Protein AF-A0A9X9F133-F1 (afdb_monomer_lite)

Structure (mmCIF, N/CA/C/O backbone):
data_AF-A0A9X9F133-F1
#
_entry.id   AF-A0A9X9F133-F1
#
loop_
_atom_site.group_PDB
_atom_site.id
_atom_site.type_symbol
_atom_site.label_atom_id
_atom_site.label_alt_id
_atom_site.label_comp_id
_atom_site.label_asym_id
_atom_site.label_entity_id
_atom_site.label_seq_id
_atom_site.pdbx_PDB_ins_code
_atom_site.Cartn_x
_atom_site.Cartn_y
_atom_site.Cartn_z
_atom_site.occupancy
_atom_site.B_iso_or_equiv
_atom_site.auth_seq_id
_atom_site.auth_comp_id
_atom_site.auth_asym_id
_atom_site.auth_atom_id
_atom_site.pdbx_PDB_model_num
ATOM 1 N N . MET A 1 1 ? -6.936 14.170 -11.191 1.00 49.22 1 MET A N 1
ATOM 2 C CA . MET A 1 1 ? -6.809 13.110 -10.171 1.00 49.22 1 MET A CA 1
ATOM 3 C C . MET A 1 1 ? -5.410 13.232 -9.615 1.00 49.22 1 MET A C 1
ATOM 5 O O . MET A 1 1 ? -4.488 13.344 -10.408 1.00 49.22 1 MET A O 1
ATOM 9 N N . GLU A 1 2 ? -5.257 13.347 -8.303 1.00 53.06 2 GLU A N 1
ATOM 10 C CA . GLU A 1 2 ? -3.934 13.490 -7.696 1.00 53.06 2 GLU A CA 1
ATOM 11 C C . GLU A 1 2 ? -3.315 12.091 -7.585 1.00 53.06 2 GLU A C 1
ATOM 13 O O . GLU A 1 2 ? -3.682 11.306 -6.717 1.00 53.06 2 GLU A O 1
ATOM 18 N N . GLU A 1 3 ? -2.459 11.732 -8.541 1.00 61.66 3 GLU A N 1
ATOM 19 C CA . GLU A 1 3 ? -1.747 10.454 -8.537 1.00 61.66 3 GLU A CA 1
ATOM 20 C C . GLU A 1 3 ? -0.572 10.549 -7.560 1.00 61.66 3 GLU A C 1
ATOM 22 O O . GLU A 1 3 ? 0.480 11.104 -7.887 1.00 61.66 3 GLU A O 1
ATOM 27 N N . ARG A 1 4 ? -0.737 10.025 -6.341 1.00 76.56 4 ARG A N 1
ATOM 28 C CA . ARG A 1 4 ? 0.368 9.938 -5.381 1.00 76.56 4 ARG A CA 1
ATOM 29 C C . ARG A 1 4 ? 1.240 8.740 -5.735 1.00 76.56 4 ARG A C 1
ATOM 31 O O . ARG A 1 4 ? 0.869 7.591 -5.509 1.00 76.56 4 ARG A O 1
ATOM 38 N N . LYS A 1 5 ? 2.384 9.024 -6.358 1.00 85.62 5 LYS A N 1
ATOM 39 C CA . LYS A 1 5 ? 3.434 8.040 -6.634 1.00 85.62 5 LYS A CA 1
ATOM 40 C C . LYS A 1 5 ? 4.440 8.062 -5.490 1.00 85.62 5 LYS A C 1
ATOM 42 O O . LYS A 1 5 ? 4.915 9.129 -5.110 1.00 85.62 5 LYS A O 1
ATOM 47 N N . ALA A 1 6 ? 4.771 6.890 -4.972 1.00 84.12 6 ALA A N 1
ATOM 48 C CA . ALA A 1 6 ? 5.747 6.693 -3.914 1.00 84.12 6 ALA A CA 1
ATOM 49 C C . ALA A 1 6 ? 6.801 5.679 -4.369 1.00 84.12 6 ALA A C 1
ATOM 51 O O . ALA A 1 6 ? 6.485 4.722 -5.074 1.00 84.12 6 ALA A O 1
ATOM 52 N N . LEU A 1 7 ? 8.050 5.879 -3.954 1.00 86.62 7 LEU A N 1
ATOM 53 C CA . LEU A 1 7 ? 9.081 4.849 -4.052 1.00 86.62 7 LEU A CA 1
ATOM 54 C C . LEU A 1 7 ? 9.015 3.992 -2.788 1.00 86.62 7 LEU A C 1
ATOM 56 O O . LEU A 1 7 ? 9.090 4.513 -1.674 1.00 86.62 7 LEU A O 1
ATOM 60 N N . VAL A 1 8 ? 8.835 2.687 -2.961 1.00 86.75 8 VAL A N 1
ATOM 61 C CA . VAL A 1 8 ? 8.786 1.711 -1.871 1.00 86.75 8 VAL A CA 1
ATOM 62 C C . VAL A 1 8 ? 9.941 0.741 -2.053 1.00 86.75 8 VAL A C 1
ATOM 64 O O . VAL A 1 8 ? 10.224 0.314 -3.164 1.00 86.75 8 VAL A O 1
ATOM 67 N N . VAL A 1 9 ? 10.618 0.393 -0.965 1.00 87.12 9 VAL A N 1
ATOM 68 C CA . VAL A 1 9 ? 11.633 -0.664 -0.981 1.00 87.12 9 VAL A CA 1
ATOM 69 C C . VAL A 1 9 ? 10.931 -1.992 -0.720 1.00 87.12 9 VAL A C 1
ATOM 71 O O . VAL A 1 9 ? 10.274 -2.140 0.315 1.00 87.12 9 VAL A O 1
ATOM 74 N N . ASN A 1 10 ? 11.034 -2.928 -1.663 1.00 82.19 10 ASN A N 1
ATOM 75 C CA . ASN A 1 10 ? 10.485 -4.275 -1.508 1.00 82.19 10 ASN A CA 1
ATOM 76 C C . ASN A 1 10 ? 11.409 -5.175 -0.667 1.00 82.19 10 ASN A C 1
ATOM 78 O O . ASN A 1 10 ? 12.520 -4.785 -0.306 1.00 82.19 10 ASN A O 1
ATOM 82 N N . ASP A 1 11 ? 10.980 -6.404 -0.368 1.00 80.06 11 ASP A N 1
ATOM 83 C CA . ASP A 1 11 ? 11.759 -7.345 0.458 1.00 80.06 11 ASP A CA 1
ATOM 84 C C . ASP A 1 11 ? 13.130 -7.708 -0.144 1.00 80.06 11 ASP A C 1
ATOM 86 O O . ASP A 1 11 ? 14.056 -8.103 0.564 1.00 80.06 11 ASP A O 1
ATOM 90 N N . LEU A 1 12 ? 13.292 -7.520 -1.456 1.00 85.94 12 LEU A N 1
ATOM 91 C CA . LEU A 1 12 ? 14.549 -7.722 -2.174 1.00 85.94 12 LEU A CA 1
ATOM 92 C C . LEU A 1 12 ? 15.472 -6.492 -2.125 1.00 85.94 12 LEU A C 1
ATOM 94 O O . LEU A 1 12 ? 16.468 -6.464 -2.843 1.00 85.94 12 LEU A O 1
ATOM 98 N N . HIS A 1 13 ? 15.152 -5.484 -1.305 1.00 84.12 13 HIS A N 1
ATOM 99 C CA . HIS A 1 13 ? 15.871 -4.209 -1.206 1.00 84.12 13 HIS A CA 1
ATOM 100 C C . HIS A 1 13 ? 15.924 -3.410 -2.518 1.00 84.12 13 HIS A C 1
ATOM 102 O O . HIS A 1 13 ? 16.798 -2.565 -2.700 1.00 84.12 13 HIS A O 1
ATOM 108 N N . ASN A 1 14 ? 14.976 -3.643 -3.428 1.00 86.44 14 ASN A N 1
ATOM 109 C CA . ASN A 1 14 ? 14.863 -2.863 -4.654 1.00 86.44 14 ASN A CA 1
ATOM 110 C C . ASN A 1 14 ? 13.841 -1.744 -4.474 1.00 86.44 14 ASN A C 1
ATOM 112 O O . ASN A 1 14 ? 12.748 -1.963 -3.948 1.00 86.44 14 ASN A O 1
ATOM 116 N N . GLU A 1 15 ? 14.191 -0.554 -4.953 1.00 88.50 15 GLU A N 1
ATOM 117 C CA . GLU A 1 15 ? 13.276 0.579 -5.032 1.00 88.50 15 GLU A CA 1
ATOM 118 C C . GLU A 1 15 ? 12.302 0.367 -6.192 1.00 88.50 15 GLU A C 1
ATOM 120 O O . GLU A 1 15 ? 12.685 0.332 -7.363 1.00 88.50 15 GLU A O 1
ATOM 125 N N . VAL A 1 16 ? 11.024 0.219 -5.860 1.00 90.12 16 VAL A N 1
ATOM 126 C CA . VAL A 1 16 ? 9.938 0.068 -6.822 1.00 90.12 16 VAL A CA 1
ATOM 127 C C . VAL A 1 16 ? 9.046 1.301 -6.806 1.00 90.12 16 VAL A C 1
ATOM 129 O O . VAL A 1 16 ? 8.731 1.867 -5.757 1.00 90.12 16 VAL A O 1
ATOM 132 N N . LEU A 1 17 ? 8.641 1.733 -7.999 1.00 90.69 17 LEU A N 1
ATOM 133 C CA . LEU A 1 17 ? 7.667 2.804 -8.154 1.00 90.69 17 LEU A CA 1
ATOM 134 C C . LEU A 1 17 ? 6.271 2.241 -7.892 1.00 90.69 17 LEU A C 1
ATOM 136 O O . LEU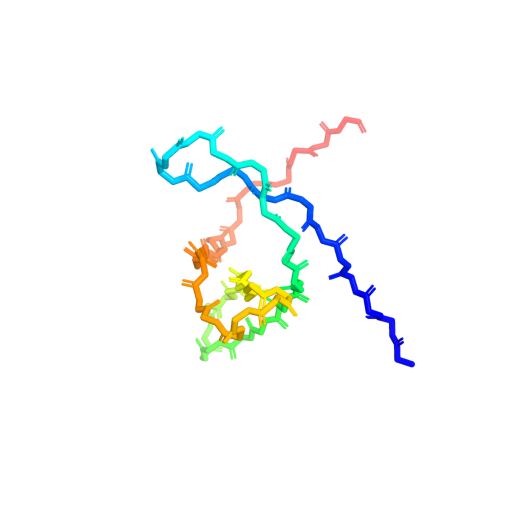 A 1 17 ? 5.845 1.313 -8.578 1.00 90.69 17 LEU A O 1
ATOM 140 N N . CYS A 1 18 ? 5.555 2.835 -6.947 1.00 91.94 18 CYS A N 1
ATOM 141 C CA . CYS A 1 18 ? 4.220 2.415 -6.549 1.00 91.94 18 CYS A CA 1
ATOM 142 C C . CYS A 1 18 ? 3.231 3.579 -6.577 1.00 91.94 18 CYS A C 1
ATOM 144 O O . CYS A 1 18 ? 3.583 4.730 -6.327 1.00 91.94 18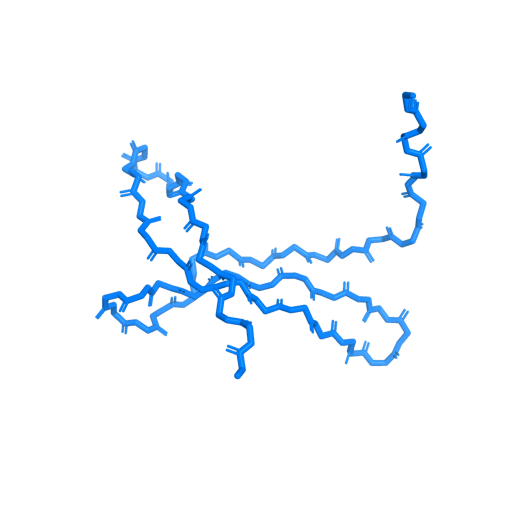 CYS A O 1
ATOM 146 N N . TYR A 1 19 ? 1.972 3.261 -6.838 1.00 90.81 19 TYR A N 1
ATOM 147 C CA . TYR A 1 19 ? 0.837 4.132 -6.586 1.00 90.81 19 TYR A CA 1
ATOM 148 C C . TYR A 1 19 ? 0.334 3.915 -5.164 1.00 90.81 19 TYR A C 1
ATOM 150 O O . TYR A 1 19 ? 0.147 2.779 -4.727 1.00 90.81 19 TYR A O 1
ATOM 158 N N . GLU A 1 20 ? 0.120 5.014 -4.456 1.00 87.56 20 GLU A N 1
ATOM 159 C CA . GLU A 1 20 ? -0.426 5.025 -3.109 1.00 87.56 20 GLU A CA 1
ATOM 160 C C . GLU A 1 20 ? -1.944 5.217 -3.153 1.00 87.56 20 GLU A C 1
ATOM 16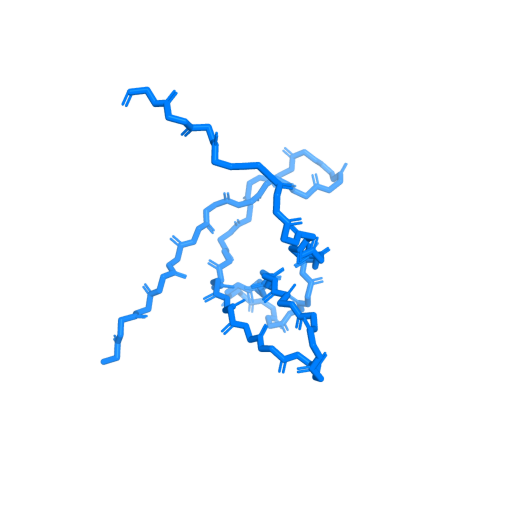2 O O . GLU A 1 20 ? -2.458 6.165 -3.752 1.00 87.56 20 GLU A O 1
ATOM 167 N N . PHE A 1 21 ? -2.656 4.343 -2.448 1.00 88.19 21 PHE A N 1
ATOM 168 C CA . PHE A 1 21 ? -4.094 4.422 -2.254 1.00 88.19 21 PHE A CA 1
ATOM 169 C C . PHE A 1 21 ? -4.415 4.391 -0.768 1.00 88.19 21 PHE A C 1
ATOM 171 O O . PHE A 1 21 ? -3.968 3.508 -0.041 1.00 88.19 21 PHE A O 1
ATOM 178 N N . VAL A 1 22 ? -5.234 5.335 -0.320 1.00 87.62 22 VAL A N 1
ATOM 179 C CA . VAL A 1 22 ? -5.767 5.344 1.042 1.00 87.62 22 VAL A CA 1
ATOM 180 C C . VAL A 1 22 ? -7.259 5.088 0.961 1.00 87.62 22 VAL A C 1
ATOM 182 O O . VAL A 1 22 ? -7.988 5.803 0.275 1.00 87.62 22 VAL A O 1
ATOM 185 N N . GLY A 1 23 ? -7.709 4.055 1.656 1.00 87.06 23 GLY A N 1
ATOM 186 C CA . GLY A 1 23 ? -9.109 3.666 1.708 1.00 87.06 23 GLY A CA 1
ATOM 187 C C . GLY A 1 23 ? -9.508 3.273 3.117 1.00 87.06 23 GLY A C 1
ATOM 188 O O . GLY A 1 23 ? -8.666 2.963 3.957 1.00 87.06 23 GLY A O 1
ATOM 189 N N . THR A 1 24 ? -10.803 3.278 3.392 1.00 88.19 24 THR A N 1
ATOM 190 C CA . THR A 1 24 ? -11.342 2.769 4.651 1.00 88.19 24 THR A CA 1
ATOM 191 C C . THR A 1 24 ? -12.117 1.488 4.390 1.00 88.19 24 THR A C 1
ATOM 193 O O . THR A 1 24 ? -12.901 1.396 3.447 1.00 88.19 24 THR A O 1
ATOM 196 N N . LEU A 1 25 ? -11.890 0.478 5.225 1.00 85.94 25 LEU A N 1
ATOM 197 C CA . LEU A 1 25 ? -12.662 -0.756 5.233 1.00 85.94 25 LEU A CA 1
ATOM 198 C C . LEU A 1 25 ? -13.326 -0.877 6.605 1.00 85.94 25 LEU A C 1
ATOM 200 O O . LEU A 1 25 ? -12.694 -1.200 7.612 1.00 85.94 25 LEU A O 1
ATOM 204 N N . GLY A 1 26 ? -14.619 -0.553 6.653 1.00 87.06 26 GLY A N 1
ATOM 205 C CA . GLY A 1 26 ? -15.369 -0.463 7.903 1.00 87.06 26 GLY A CA 1
ATOM 206 C C . GLY A 1 26 ? -14.919 0.729 8.752 1.00 87.06 26 GLY A C 1
ATOM 207 O O . GLY A 1 26 ? -15.124 1.876 8.367 1.00 87.06 26 GLY A O 1
ATOM 208 N N . LYS A 1 27 ? -14.336 0.453 9.925 1.00 84.62 27 LYS A N 1
ATOM 209 C CA . LYS A 1 27 ? -13.805 1.472 10.857 1.00 84.62 27 LYS A CA 1
ATOM 210 C C . LYS A 1 27 ? -12.286 1.632 10.778 1.00 84.62 27 LYS A C 1
ATOM 212 O O . LYS A 1 27 ? -11.723 2.452 11.495 1.00 84.62 27 LYS A O 1
ATOM 217 N N . ASP A 1 28 ? -11.640 0.829 9.946 1.00 87.06 28 ASP A N 1
ATOM 218 C CA . ASP A 1 28 ? -10.196 0.789 9.811 1.00 87.06 28 ASP A CA 1
ATOM 219 C C . ASP A 1 28 ? -9.774 1.501 8.525 1.00 87.06 28 ASP A C 1
ATOM 221 O O . ASP A 1 28 ? -10.375 1.297 7.467 1.00 87.06 28 ASP A O 1
ATOM 225 N N . THR A 1 29 ? -8.720 2.307 8.602 1.00 87.94 29 THR A N 1
ATOM 226 C CA . THR A 1 29 ? -8.106 2.933 7.428 1.00 87.94 29 THR A CA 1
ATOM 227 C C . THR A 1 29 ? -6.923 2.087 6.977 1.00 87.94 29 THR A C 1
ATOM 229 O O . THR A 1 29 ? -6.154 1.590 7.797 1.00 87.94 29 THR A O 1
ATOM 232 N N . TYR A 1 30 ? -6.766 1.913 5.674 1.00 89.69 30 TYR A N 1
ATOM 233 C CA . TYR A 1 30 ? -5.678 1.170 5.059 1.00 89.69 30 TYR A CA 1
ATOM 234 C C . TYR A 1 30 ? -4.980 2.049 4.033 1.00 89.69 30 TYR A C 1
ATOM 236 O O . TYR A 1 30 ? -5.616 2.788 3.282 1.00 89.69 30 TYR A O 1
ATOM 244 N N . GLN A 1 31 ? -3.662 1.938 4.012 1.00 88.81 31 GLN A N 1
ATOM 245 C CA . GLN A 1 31 ? -2.793 2.541 3.021 1.00 88.81 31 GLN A CA 1
ATOM 246 C C . GLN A 1 31 ? -2.171 1.405 2.213 1.00 88.81 31 GLN A C 1
ATOM 248 O O . GLN A 1 31 ? -1.512 0.524 2.766 1.00 88.81 31 GLN A O 1
ATOM 253 N N . ILE A 1 32 ? -2.439 1.400 0.918 1.00 89.81 32 ILE A N 1
ATOM 254 C CA . ILE A 1 32 ? -2.104 0.335 -0.018 1.00 89.81 32 ILE A CA 1
ATOM 255 C C . ILE A 1 32 ? -1.136 0.913 -1.048 1.00 89.81 32 ILE A C 1
ATOM 257 O O . ILE A 1 32 ? -1.368 1.994 -1.585 1.00 89.81 32 ILE A O 1
ATOM 261 N N . PHE A 1 33 ? -0.064 0.185 -1.330 1.00 90.62 33 PHE A N 1
ATOM 262 C CA . PHE A 1 33 ? 0.930 0.522 -2.338 1.00 90.62 33 PHE A CA 1
ATOM 263 C C . PHE A 1 33 ? 0.895 -0.533 -3.436 1.00 90.62 33 PHE A C 1
ATOM 265 O O . PHE A 1 33 ? 1.193 -1.705 -3.194 1.00 90.62 33 PHE A O 1
ATOM 272 N N . ILE A 1 34 ? 0.537 -0.105 -4.643 1.00 90.06 34 ILE A N 1
ATOM 273 C CA . ILE A 1 34 ? 0.438 -0.965 -5.822 1.00 90.06 34 ILE A CA 1
ATOM 274 C C . ILE A 1 34 ? 1.575 -0.630 -6.779 1.00 90.06 34 ILE A C 1
ATOM 276 O O . ILE A 1 34 ? 1.755 0.531 -7.138 1.00 90.06 34 ILE A O 1
ATOM 280 N N . ASN A 1 35 ? 2.319 -1.634 -7.222 1.00 91.25 35 ASN A N 1
ATOM 281 C CA . ASN A 1 35 ? 3.408 -1.502 -8.176 1.00 91.25 35 ASN A CA 1
ATOM 282 C C . ASN A 1 35 ? 2.929 -0.821 -9.468 1.00 91.25 35 ASN A C 1
ATOM 284 O O . ASN A 1 35 ? 1.990 -1.282 -10.118 1.00 91.25 35 ASN A O 1
ATOM 288 N N . ALA A 1 36 ? 3.594 0.257 -9.874 1.00 89.50 36 ALA A N 1
ATOM 289 C CA . ALA A 1 36 ? 3.226 1.023 -11.059 1.00 89.50 36 ALA A CA 1
ATOM 290 C C . ALA A 1 36 ? 3.532 0.298 -12.380 1.00 89.50 36 ALA A C 1
ATOM 292 O O . ALA A 1 36 ? 2.950 0.649 -13.404 1.00 89.50 36 ALA A O 1
ATOM 293 N N . ASN A 1 37 ? 4.428 -0.694 -12.360 1.00 88.50 37 ASN A N 1
ATOM 294 C CA . ASN A 1 37 ? 4.825 -1.459 -13.541 1.00 88.50 37 ASN A CA 1
ATOM 295 C C . ASN A 1 37 ? 4.011 -2.746 -13.700 1.00 88.50 37 ASN A C 1
ATOM 297 O O . ASN A 1 37 ? 3.586 -3.065 -14.807 1.00 88.50 37 ASN A O 1
ATOM 301 N N . SER A 1 38 ? 3.810 -3.501 -12.614 1.00 88.69 38 SER A N 1
ATOM 302 C CA . SER A 1 38 ? 3.128 -4.804 -12.662 1.00 88.69 38 SER A CA 1
ATOM 303 C C . SER A 1 38 ? 1.658 -4.755 -12.244 1.00 88.69 38 SER A C 1
ATOM 305 O O . SER A 1 38 ? 0.916 -5.686 -12.547 1.00 88.69 38 SER A O 1
ATOM 307 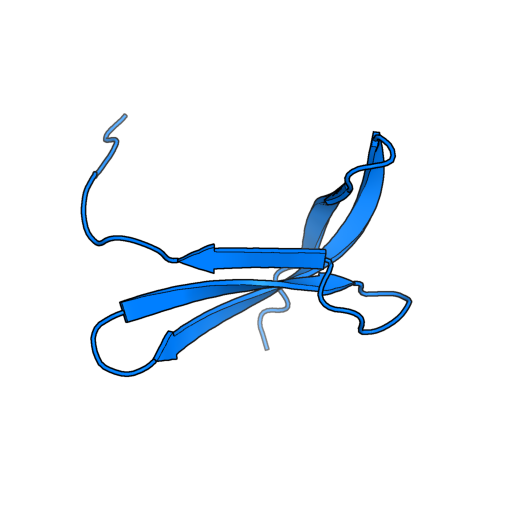N N . GLY A 1 39 ? 1.225 -3.707 -11.535 1.00 87.38 39 GLY A N 1
ATOM 308 C CA . GLY A 1 39 ? -0.096 -3.654 -10.904 1.00 87.38 39 GLY A CA 1
ATOM 309 C C . GLY A 1 39 ? -0.247 -4.587 -9.696 1.00 87.38 39 GLY A C 1
ATOM 310 O O . GLY A 1 39 ? -1.349 -4.715 -9.169 1.00 87.38 39 GLY A O 1
ATOM 311 N N . ALA A 1 40 ? 0.833 -5.246 -9.261 1.00 88.31 40 ALA A N 1
ATOM 312 C CA . ALA A 1 40 ? 0.828 -6.102 -8.081 1.00 88.31 40 ALA A CA 1
ATOM 313 C C . ALA A 1 40 ? 0.819 -5.271 -6.793 1.00 88.31 40 ALA A C 1
ATOM 315 O O . ALA A 1 40 ? 1.382 -4.180 -6.735 1.00 88.31 40 ALA A O 1
ATOM 316 N N . GLU A 1 41 ? 0.197 -5.794 -5.744 1.00 88.94 41 GLU A N 1
ATOM 317 C CA . GLU A 1 41 ? 0.275 -5.194 -4.416 1.00 88.94 41 GLU A CA 1
ATOM 318 C C . GLU A 1 41 ? 1.674 -5.417 -3.827 1.00 88.94 41 GLU A C 1
ATOM 320 O O . GLU A 1 41 ? 2.099 -6.556 -3.657 1.00 88.94 41 GLU A O 1
ATOM 325 N N . GLU A 1 42 ? 2.394 -4.334 -3.525 1.00 88.38 42 GLU A N 1
ATOM 326 C CA . GLU A 1 42 ? 3.723 -4.414 -2.898 1.00 88.38 42 GLU A CA 1
ATOM 327 C C . GLU A 1 42 ? 3.622 -4.303 -1.380 1.00 88.38 42 GLU A C 1
ATOM 329 O O . GLU A 1 42 ? 4.415 -4.895 -0.651 1.00 88.38 42 GLU A O 1
ATOM 334 N N . LYS A 1 43 ? 2.675 -3.500 -0.875 1.00 86.62 43 LYS A N 1
ATOM 335 C CA . LYS A 1 43 ? 2.569 -3.246 0.563 1.00 86.62 43 LYS A CA 1
ATOM 336 C C . LYS A 1 43 ? 1.176 -2.801 0.977 1.00 86.62 43 LYS A C 1
ATOM 338 O O . LYS A 1 43 ? 0.619 -1.878 0.393 1.00 86.62 43 LYS A O 1
ATOM 343 N N . VAL A 1 44 ? 0.674 -3.368 2.072 1.00 89.06 44 VAL A N 1
ATOM 344 C CA . VAL A 1 44 ? -0.553 -2.912 2.741 1.00 89.06 44 VAL A CA 1
ATOM 345 C C . VAL A 1 44 ? -0.246 -2.591 4.185 1.00 89.06 44 VAL A C 1
ATOM 347 O O . VAL A 1 44 ? 0.293 -3.407 4.93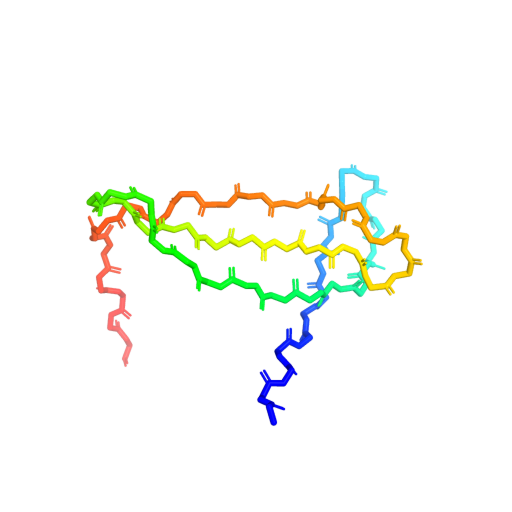0 1.00 89.06 44 VAL A O 1
ATOM 350 N N . LYS A 1 45 ? -0.615 -1.384 4.596 1.00 86.88 45 LYS A N 1
ATOM 351 C CA . LYS A 1 45 ? -0.481 -0.918 5.966 1.00 86.88 45 LYS A CA 1
ATOM 352 C C . LYS A 1 45 ? -1.857 -0.598 6.522 1.00 86.88 45 LYS A C 1
ATOM 354 O O . LYS A 1 45 ? -2.540 0.305 6.046 1.00 86.88 45 LYS A O 1
ATOM 359 N N . LYS A 1 46 ? -2.244 -1.309 7.579 1.00 87.81 46 LYS A N 1
ATOM 360 C CA . LYS A 1 46 ? -3.391 -0.922 8.397 1.00 87.81 46 LYS A CA 1
ATOM 361 C C . LYS A 1 46 ? -3.006 0.307 9.214 1.00 87.81 46 LYS A C 1
ATOM 363 O O . LYS A 1 46 ? -2.100 0.248 10.045 1.00 87.81 46 LYS A O 1
ATOM 368 N N . MET A 1 47 ? -3.680 1.420 8.970 1.00 83.19 47 MET A N 1
ATOM 369 C CA . MET A 1 47 ? -3.574 2.611 9.796 1.00 83.19 47 MET A CA 1
ATOM 370 C C . MET A 1 47 ? -4.415 2.371 11.048 1.00 83.19 47 MET A C 1
ATOM 372 O O . MET A 1 47 ? -5.640 2.486 11.033 1.00 83.19 47 MET A O 1
ATOM 376 N N . GLN A 1 48 ? -3.754 1.994 12.139 1.00 73.00 48 GLN A N 1
ATOM 377 C CA . GLN A 1 48 ? -4.367 2.122 13.453 1.00 73.00 48 GLN A CA 1
ATOM 378 C C . GLN A 1 48 ? -4.516 3.623 13.721 1.00 73.00 48 GLN A C 1
ATOM 380 O O . GLN A 1 48 ? -3.570 4.388 13.535 1.00 73.00 48 GLN A O 1
ATOM 385 N N . ALA A 1 49 ? -5.722 4.071 14.071 1.00 62.59 49 ALA A N 1
ATOM 386 C CA . ALA A 1 49 ? -5.883 5.423 14.581 1.00 62.59 49 ALA A CA 1
ATOM 387 C C . ALA A 1 49 ? -5.007 5.546 15.839 1.00 62.59 49 ALA A C 1
ATOM 389 O O . ALA A 1 49 ? -5.146 4.690 16.709 1.00 62.59 49 ALA A O 1
ATOM 390 N N . VAL A 1 50 ? -4.181 6.605 15.920 1.00 52.53 50 VAL A N 1
ATOM 391 C CA . VAL A 1 50 ? -3.178 6.934 16.971 1.00 52.53 50 VAL A CA 1
ATOM 392 C C . VAL A 1 50 ? -1.760 6.468 16.561 1.00 52.53 50 VAL A C 1
ATOM 394 O O . VAL A 1 50 ? -1.537 5.286 16.358 1.00 52.53 50 VAL A O 1
ATOM 397 N N . GLU A 1 51 ? -0.764 7.332 16.315 1.00 45.12 51 GLU A N 1
ATOM 398 C CA . GLU A 1 51 ? -0.419 8.591 16.993 1.00 45.12 51 GLU A CA 1
ATOM 399 C C . GLU A 1 51 ? -0.178 9.776 16.041 1.00 45.12 51 GLU A C 1
ATOM 401 O O . GLU A 1 51 ? 0.502 9.674 15.020 1.00 45.12 51 GLU A O 1
ATOM 406 N N . LYS A 1 52 ? -0.707 10.942 16.430 1.00 50.03 52 LYS A N 1
ATOM 407 C CA . LYS A 1 52 ? -0.207 12.247 15.994 1.00 50.03 52 LYS A CA 1
ATOM 408 C C . LYS A 1 52 ? 1.257 12.349 16.427 1.00 50.03 52 LYS A C 1
ATOM 410 O O . LYS A 1 52 ? 1.512 12.626 17.595 1.00 50.03 52 LYS A O 1
ATOM 415 N N . ILE A 1 53 ? 2.199 12.159 15.514 1.00 44.03 53 ILE A N 1
ATOM 416 C CA . ILE A 1 53 ? 3.540 12.699 15.725 1.00 44.03 53 ILE A CA 1
ATOM 417 C C . ILE A 1 53 ? 3.463 14.144 15.239 1.00 44.03 53 ILE A C 1
ATOM 419 O O . ILE A 1 53 ? 3.446 14.407 14.039 1.00 44.03 53 ILE A O 1
ATOM 423 N N . TYR A 1 54 ? 3.251 15.050 16.192 1.00 50.78 54 TYR A N 1
ATOM 424 C CA . TYR A 1 54 ? 3.520 16.467 15.999 1.00 50.78 54 TYR A CA 1
ATOM 425 C C . TYR A 1 54 ? 5.040 16.644 15.946 1.00 50.78 54 TYR A C 1
ATOM 427 O O . TYR A 1 54 ? 5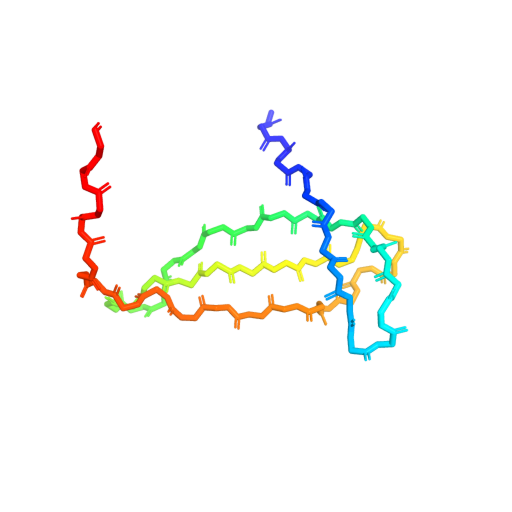.722 16.149 16.844 1.00 50.78 54 TYR A O 1
ATOM 435 N N . ASP A 1 55 ? 5.527 17.352 14.934 1.00 41.25 55 ASP A N 1
ATOM 436 C CA . ASP A 1 55 ? 6.742 18.164 15.027 1.00 41.25 55 ASP A CA 1
ATOM 437 C C . ASP A 1 55 ? 6.324 19.624 14.807 1.00 41.25 55 ASP A C 1
ATOM 439 O O . ASP A 1 55 ? 5.522 19.855 13.865 1.00 41.25 55 ASP A O 1
#

Sequence (55 aa):
MEERKALVVNDLHNEVLCYEFVGTLGKDTYQIFINANSGAEEKVKKMQAVEKIYD

Foldseek 3Di:
DPFDWDFDQAPVRDTFIWTWDWDDDPPWIKIWTAGPPPRHTRDIDIDDPDDPPDD

Radius of gyration: 12.67 Å; chains: 1; bounding box: 31×26×30 Å

pLDDT: mean 80.47, std 14.52, range [41.25, 91.94]

Secondary structure (DSSP, 8-state):
----EEEEE-TTS-EEEEEEEEEEETTEEEEEEEETTT--EEEEEEE-S------

Organism: Bacillus cereus (NCBI:txid1396)